Protein AF-A0A3D5U8P2-F1 (afdb_monomer)

Structure (mmCIF, N/CA/C/O backbone):
data_AF-A0A3D5U8P2-F1
#
_entry.id   AF-A0A3D5U8P2-F1
#
loop_
_atom_site.group_PDB
_atom_site.id
_atom_site.type_symbol
_atom_site.label_atom_id
_atom_site.label_alt_id
_atom_site.label_comp_id
_atom_site.label_asym_id
_atom_site.label_entity_id
_atom_site.label_seq_id
_atom_site.pdbx_PDB_ins_code
_atom_site.Cartn_x
_atom_site.Cartn_y
_atom_site.Cartn_z
_atom_site.occupancy
_atom_site.B_iso_or_equiv
_atom_site.auth_seq_id
_atom_site.auth_comp_id
_atom_site.auth_asym_id
_atom_site.auth_atom_id
_atom_site.pdbx_PDB_model_num
ATOM 1 N N . LEU A 1 1 ? 14.610 -3.689 -37.926 1.00 38.72 1 LEU A N 1
ATOM 2 C CA . LEU A 1 1 ? 13.328 -2.949 -37.962 1.00 38.72 1 LEU A CA 1
ATOM 3 C C . LEU A 1 1 ? 12.224 -3.838 -37.385 1.00 38.72 1 LEU A C 1
ATOM 5 O O . LEU A 1 1 ? 11.337 -4.257 -38.103 1.00 38.72 1 LEU A O 1
ATOM 9 N N . TYR A 1 2 ? 12.316 -4.173 -36.093 1.00 35.47 2 TYR A N 1
ATOM 10 C CA . TYR A 1 2 ? 11.269 -4.889 -35.345 1.00 35.47 2 TYR A CA 1
ATOM 11 C C . TYR A 1 2 ? 10.642 -3.870 -34.389 1.00 35.47 2 TYR A C 1
ATOM 13 O O . TYR A 1 2 ? 10.812 -3.906 -33.177 1.00 35.47 2 TYR A O 1
ATOM 21 N N . L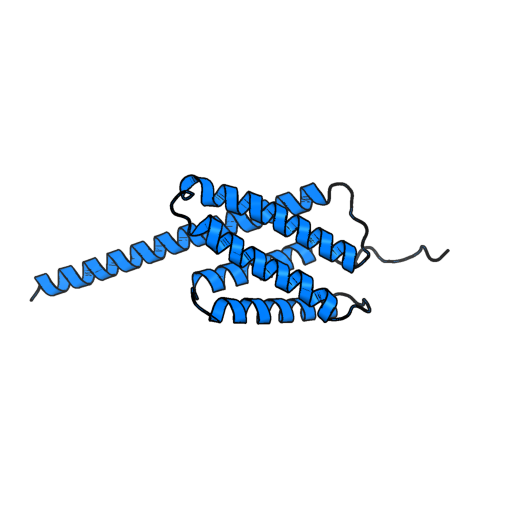YS A 1 3 ? 10.115 -2.808 -34.996 1.00 39.84 3 LYS A N 1
ATOM 22 C CA . 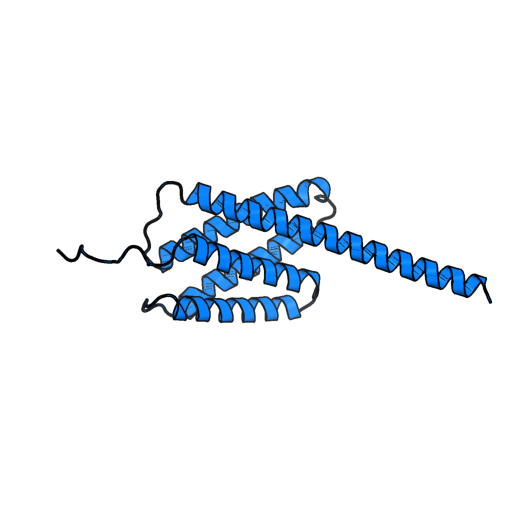LYS A 1 3 ? 9.616 -1.612 -34.322 1.00 39.84 3 LYS A CA 1
ATOM 23 C C . LYS A 1 3 ? 8.278 -1.270 -34.961 1.00 39.84 3 LYS A C 1
ATOM 25 O O . LYS A 1 3 ? 8.114 -0.209 -35.542 1.00 39.84 3 LYS A O 1
ATOM 30 N N . GLU A 1 4 ? 7.366 -2.232 -34.932 1.00 36.22 4 GLU A N 1
ATOM 31 C CA . GLU A 1 4 ? 5.998 -2.033 -35.382 1.00 36.22 4 GLU A CA 1
ATOM 32 C C . GLU A 1 4 ? 5.079 -2.971 -34.600 1.00 36.22 4 GLU A C 1
ATOM 34 O O . GLU A 1 4 ? 5.329 -4.170 -34.517 1.00 36.22 4 GLU A O 1
ATOM 39 N N . GLN A 1 5 ? 4.048 -2.373 -34.001 1.00 35.00 5 GLN A N 1
ATOM 40 C CA . GLN A 1 5 ? 2.893 -3.023 -33.380 1.00 35.00 5 GLN A CA 1
ATOM 41 C C . GLN A 1 5 ? 3.148 -3.880 -32.132 1.00 35.00 5 GLN A C 1
ATOM 43 O O . GLN A 1 5 ? 2.844 -5.066 -32.096 1.00 35.00 5 GLN A O 1
ATOM 48 N N . ILE A 1 6 ? 3.528 -3.227 -31.030 1.00 41.06 6 ILE A N 1
ATOM 49 C CA . ILE A 1 6 ? 2.797 -3.498 -29.784 1.00 41.06 6 ILE A CA 1
ATOM 50 C C . ILE A 1 6 ? 1.733 -2.410 -29.711 1.00 41.06 6 ILE A C 1
ATOM 52 O O . ILE A 1 6 ? 1.992 -1.253 -29.388 1.00 41.06 6 ILE A O 1
ATOM 56 N N . SER A 1 7 ? 0.564 -2.793 -30.197 1.00 36.03 7 SER A N 1
ATOM 57 C CA . SER A 1 7 ? -0.678 -2.046 -30.216 1.00 36.03 7 SER A CA 1
ATOM 58 C C . SER A 1 7 ? -0.960 -1.378 -28.869 1.00 36.03 7 SER A C 1
ATOM 60 O O . SER A 1 7 ? -0.716 -1.922 -27.794 1.00 36.03 7 SER A O 1
ATOM 62 N N . THR A 1 8 ? -1.550 -0.198 -28.971 1.00 39.22 8 THR A N 1
ATOM 63 C CA . THR A 1 8 ? -2.156 0.684 -27.965 1.00 39.22 8 THR A CA 1
ATOM 64 C C . THR A 1 8 ? -3.264 0.050 -27.093 1.00 39.22 8 THR A C 1
ATOM 66 O O . THR A 1 8 ? -4.199 0.733 -26.691 1.00 39.22 8 THR A O 1
ATOM 69 N N . GLU A 1 9 ? -3.162 -1.238 -26.760 1.00 40.22 9 GLU A N 1
ATOM 70 C CA . GLU A 1 9 ? -4.072 -1.991 -25.876 1.00 40.22 9 GLU A CA 1
ATOM 71 C C . GLU A 1 9 ? -3.338 -2.796 -24.782 1.00 40.22 9 GLU A C 1
ATOM 73 O O . GLU A 1 9 ? -3.968 -3.458 -23.959 1.00 40.22 9 GLU A O 1
ATOM 78 N N . GLY A 1 10 ? -2.005 -2.724 -24.719 1.00 40.22 10 GLY A N 1
ATOM 79 C CA . GLY A 1 10 ? -1.206 -3.444 -23.727 1.00 40.22 10 GLY A CA 1
ATOM 80 C C . G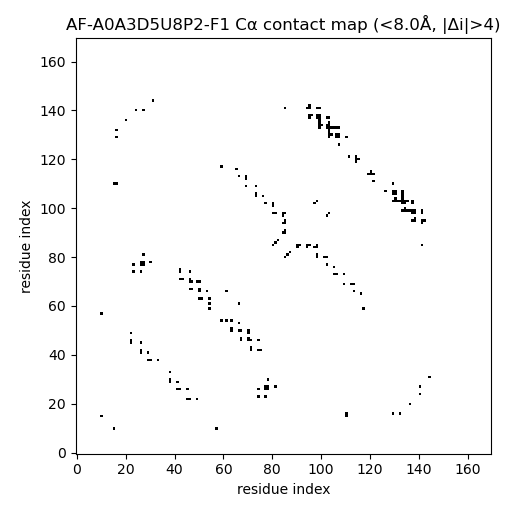LY A 1 10 ? -1.281 -2.808 -22.338 1.00 40.22 10 GLY A C 1
ATOM 81 O O . GLY A 1 10 ? -0.514 -1.904 -22.030 1.00 40.22 10 GLY A O 1
ATOM 82 N N . LEU A 1 11 ? -2.197 -3.301 -21.501 1.00 50.94 11 LEU A N 1
ATOM 83 C CA . LEU A 1 11 ? -2.210 -3.124 -20.044 1.00 50.94 11 LEU A CA 1
ATOM 84 C C . LEU A 1 11 ? -2.163 -1.651 -19.577 1.00 50.94 11 LEU A C 1
ATOM 86 O O . LEU A 1 11 ? -1.179 -1.167 -19.021 1.00 50.94 11 LEU A O 1
ATOM 90 N N . ASN A 1 12 ? -3.272 -0.930 -19.782 1.00 60.91 12 ASN A N 1
ATOM 91 C CA . ASN A 1 12 ? -3.432 0.444 -19.293 1.00 60.91 12 ASN A CA 1
ATOM 92 C C . ASN A 1 12 ? -3.096 0.510 -17.787 1.00 60.91 12 ASN A C 1
ATOM 94 O O . ASN A 1 12 ? -3.645 -0.271 -17.008 1.00 60.91 12 ASN A O 1
ATOM 98 N N . LEU A 1 13 ? -2.221 1.440 -17.386 1.00 58.62 13 LEU A N 1
ATOM 99 C CA . LEU A 1 13 ? -1.694 1.632 -16.020 1.00 58.62 13 LEU A CA 1
ATOM 100 C C . LEU A 1 13 ? -2.810 1.647 -14.957 1.00 58.62 13 LEU A C 1
ATOM 102 O O . LEU A 1 13 ? -2.631 1.193 -13.829 1.00 58.62 13 LEU A O 1
ATOM 106 N N . VAL A 1 14 ? -3.998 2.093 -15.368 1.00 58.19 14 VAL A N 1
ATOM 107 C CA . VAL A 1 14 ? -5.240 2.071 -14.594 1.00 58.19 14 VAL A CA 1
ATOM 108 C C . VAL A 1 14 ? -5.686 0.655 -14.218 1.00 58.19 14 VAL A C 1
ATOM 110 O O . VAL A 1 14 ? -6.055 0.451 -13.072 1.00 58.19 14 VAL A O 1
ATOM 113 N N . HIS A 1 15 ? -5.633 -0.341 -15.106 1.00 65.38 15 HIS A N 1
ATOM 114 C CA . HIS A 1 15 ? -6.053 -1.714 -14.784 1.00 65.38 15 HIS A CA 1
ATOM 115 C C . HIS A 1 15 ? -5.151 -2.346 -13.724 1.00 65.38 15 HIS A C 1
ATOM 117 O O . HIS A 1 15 ? -5.649 -2.951 -12.778 1.00 65.38 15 HIS A O 1
ATOM 123 N N . ILE A 1 16 ? -3.835 -2.147 -13.836 1.00 64.31 16 ILE A N 1
ATOM 124 C CA . ILE A 1 16 ? -2.858 -2.643 -12.858 1.00 64.31 16 ILE A CA 1
ATOM 125 C C . ILE A 1 16 ? -3.056 -1.929 -11.522 1.00 64.31 16 ILE A C 1
ATOM 127 O O . ILE A 1 16 ? -3.085 -2.572 -10.476 1.00 64.31 16 ILE A O 1
ATOM 131 N N . ALA A 1 17 ? -3.245 -0.607 -11.555 1.00 62.12 17 ALA A N 1
ATOM 132 C CA . ALA A 1 17 ? -3.492 0.190 -10.361 1.00 62.12 17 ALA A CA 1
ATOM 133 C C . ALA A 1 17 ? -4.818 -0.181 -9.682 1.00 62.12 17 ALA A C 1
ATOM 135 O O . ALA A 1 17 ? -4.850 -0.325 -8.465 1.00 62.12 17 ALA A O 1
ATOM 136 N N . VAL A 1 18 ? -5.895 -0.391 -10.444 1.00 65.88 18 VAL A N 1
ATOM 137 C CA . VAL A 1 18 ? -7.213 -0.813 -9.941 1.00 65.88 18 VAL A CA 1
ATOM 138 C C . VAL A 1 18 ? -7.136 -2.204 -9.342 1.00 65.88 18 VAL A C 1
ATOM 140 O O . VAL A 1 18 ? -7.668 -2.443 -8.261 1.00 65.88 18 VAL A O 1
ATOM 143 N N . ALA A 1 19 ? -6.452 -3.122 -10.009 1.00 67.06 19 ALA A N 1
ATOM 144 C CA . ALA A 1 19 ? -6.295 -4.461 -9.497 1.00 67.06 19 ALA A CA 1
ATOM 145 C C . ALA A 1 19 ? -5.439 -4.417 -8.202 1.00 67.06 19 ALA A C 1
ATOM 147 O O . ALA A 1 19 ? -5.808 -5.023 -7.197 1.00 67.06 19 ALA A O 1
ATOM 148 N N . ALA A 1 20 ? -4.340 -3.652 -8.170 1.00 62.31 20 ALA A N 1
ATOM 149 C CA . ALA A 1 20 ? -3.523 -3.469 -6.968 1.00 62.31 20 ALA A CA 1
ATOM 150 C C . ALA A 1 20 ? -4.313 -2.803 -5.826 1.00 62.31 20 ALA A C 1
ATOM 152 O O . ALA A 1 20 ? -4.163 -3.173 -4.662 1.00 62.31 20 ALA A O 1
ATOM 153 N N . ALA A 1 21 ? -5.202 -1.863 -6.160 1.00 62.75 21 ALA A N 1
ATOM 154 C CA . ALA A 1 21 ? -6.131 -1.237 -5.228 1.00 62.75 21 ALA A CA 1
ATOM 155 C C . ALA A 1 21 ? -7.141 -2.242 -4.666 1.00 62.75 21 ALA A C 1
ATOM 157 O O . ALA A 1 21 ? -7.412 -2.217 -3.469 1.00 62.75 21 ALA A O 1
ATOM 158 N N . LEU A 1 22 ? -7.667 -3.141 -5.503 1.00 68.81 22 LEU A N 1
ATOM 159 C CA . LEU A 1 22 ? -8.550 -4.235 -5.096 1.00 68.81 22 LEU A CA 1
ATOM 160 C C . LEU A 1 22 ? -7.832 -5.197 -4.152 1.00 68.81 22 LEU A C 1
ATOM 162 O O . LEU A 1 22 ? -8.370 -5.524 -3.097 1.00 68.81 22 LEU A O 1
ATOM 166 N N . LEU A 1 23 ? -6.604 -5.599 -4.487 1.00 69.19 23 LEU A N 1
ATOM 167 C CA . LEU A 1 23 ? -5.781 -6.448 -3.629 1.00 69.19 23 LEU A CA 1
ATOM 168 C C . LEU A 1 23 ? -5.552 -5.780 -2.270 1.00 69.19 23 LEU A C 1
ATOM 170 O O . LEU A 1 23 ? -5.809 -6.382 -1.231 1.00 69.19 23 LEU A O 1
ATOM 174 N N . ASN A 1 24 ? -5.147 -4.511 -2.277 1.00 64.56 24 ASN A N 1
ATOM 175 C CA . ASN A 1 24 ? -4.931 -3.739 -1.060 1.00 64.56 24 ASN A CA 1
ATOM 176 C C . ASN A 1 24 ? -6.221 -3.558 -0.239 1.00 64.56 24 ASN A C 1
ATOM 178 O O . ASN A 1 24 ? -6.211 -3.738 0.974 1.00 64.56 24 ASN A O 1
ATOM 182 N N . GLY A 1 25 ? -7.345 -3.254 -0.890 1.00 60.66 25 GLY A N 1
ATOM 183 C CA . GLY A 1 25 ? -8.640 -3.073 -0.237 1.00 60.66 25 GLY A CA 1
ATOM 184 C C . GLY A 1 25 ? -9.149 -4.356 0.416 1.00 60.66 25 GLY A C 1
ATOM 185 O O . GLY A 1 25 ? -9.608 -4.331 1.556 1.00 60.66 25 GLY A O 1
ATOM 186 N N . VAL A 1 26 ? -9.005 -5.496 -0.263 1.00 68.75 26 VAL A N 1
ATOM 187 C CA . VAL A 1 26 ? -9.369 -6.805 0.291 1.00 68.75 26 VAL A CA 1
ATOM 188 C C . VAL A 1 26 ? -8.431 -7.189 1.439 1.00 68.75 26 VAL A C 1
ATOM 190 O O . VAL A 1 26 ? -8.913 -7.629 2.479 1.00 68.75 26 VAL A O 1
ATOM 193 N N . ILE A 1 27 ? -7.118 -6.955 1.320 1.00 67.06 27 ILE A N 1
ATOM 194 C CA . ILE A 1 27 ? -6.165 -7.170 2.425 1.00 67.06 27 ILE A CA 1
ATOM 195 C C . ILE A 1 27 ? -6.527 -6.306 3.637 1.00 67.06 27 ILE A C 1
ATOM 197 O O . ILE A 1 27 ? -6.551 -6.817 4.756 1.00 67.06 27 ILE A O 1
ATOM 201 N N . ALA A 1 28 ? -6.852 -5.029 3.430 1.00 60.53 28 ALA A N 1
ATOM 202 C CA . ALA A 1 28 ? -7.265 -4.127 4.501 1.00 60.53 28 ALA A CA 1
ATOM 203 C C . ALA A 1 28 ? -8.552 -4.616 5.191 1.00 60.53 28 ALA A C 1
ATOM 205 O O . ALA A 1 28 ? -8.644 -4.598 6.418 1.00 60.53 28 ALA A O 1
ATOM 206 N N . LEU A 1 29 ? -9.518 -5.121 4.419 1.00 63.19 29 LEU A N 1
ATOM 207 C CA . LEU A 1 29 ? -10.776 -5.660 4.939 1.00 63.19 29 LEU A CA 1
ATOM 208 C C . LEU A 1 29 ? -10.558 -6.952 5.745 1.00 63.19 29 LEU A C 1
ATOM 210 O O . LEU A 1 29 ? -11.102 -7.099 6.840 1.00 63.19 29 LEU A O 1
ATOM 214 N N . PHE A 1 30 ? -9.705 -7.857 5.258 1.00 64.38 30 PHE A N 1
ATOM 215 C CA . PHE A 1 30 ? -9.320 -9.060 5.999 1.00 64.38 30 PHE A CA 1
ATOM 216 C C . PHE A 1 30 ? -8.517 -8.737 7.258 1.00 64.38 30 PHE A C 1
ATOM 218 O O . PHE A 1 30 ? -8.719 -9.384 8.282 1.00 64.38 30 PHE A O 1
ATOM 225 N N . GLN A 1 31 ? -7.641 -7.732 7.226 1.00 61.78 31 GLN A N 1
ATOM 226 C CA . GLN A 1 31 ? -6.921 -7.310 8.424 1.00 61.78 31 GLN A CA 1
ATOM 227 C C . GLN A 1 31 ? -7.837 -6.730 9.492 1.00 61.78 31 GLN A C 1
ATOM 229 O O . GLN A 1 31 ? -7.619 -6.976 10.678 1.00 61.78 31 GLN A O 1
ATOM 234 N N . TYR A 1 32 ? -8.847 -5.977 9.067 1.00 61.09 32 TYR A N 1
ATOM 235 C CA . TYR A 1 32 ? -9.843 -5.422 9.962 1.00 61.09 32 TYR A CA 1
ATOM 236 C C . TYR A 1 32 ? -10.661 -6.521 10.651 1.00 61.09 32 TYR A C 1
ATOM 238 O O . TYR A 1 32 ? -10.831 -6.503 11.867 1.00 61.09 32 TYR A O 1
ATOM 246 N N . TYR A 1 33 ? -11.139 -7.501 9.877 1.00 57.50 33 TYR A N 1
ATOM 247 C CA . TYR A 1 33 ? -12.064 -8.519 10.381 1.00 57.50 33 TYR A CA 1
ATOM 248 C C . TYR A 1 33 ? -11.369 -9.677 11.114 1.00 57.50 33 TYR A C 1
ATOM 250 O O . TYR A 1 33 ? -11.888 -10.212 12.089 1.00 57.50 33 TYR A O 1
ATOM 258 N N . LEU A 1 34 ? -10.175 -10.069 10.669 1.00 55.53 34 LEU A N 1
ATOM 259 C CA . LEU A 1 34 ? -9.403 -11.168 11.240 1.00 55.53 34 LEU A CA 1
ATOM 260 C C . LEU A 1 34 ? -8.123 -10.586 11.828 1.00 55.53 34 LEU A C 1
ATOM 262 O O . LEU A 1 34 ? -7.127 -10.568 11.138 1.00 55.53 34 LEU A O 1
ATOM 266 N N . GLN A 1 35 ? -8.058 -10.157 13.089 1.00 57.16 35 GLN A N 1
ATOM 267 C CA . GLN A 1 35 ? -6.786 -9.746 13.734 1.00 57.16 35 GLN A CA 1
ATOM 268 C C . GLN A 1 35 ? -5.808 -10.913 14.047 1.00 57.16 35 GLN A C 1
ATOM 270 O O . GLN A 1 35 ? -4.890 -10.775 14.854 1.00 57.16 35 GLN A O 1
ATOM 275 N N . SER A 1 36 ? -6.002 -12.087 13.436 1.00 58.50 36 SER A N 1
ATOM 276 C CA . SER A 1 36 ? -5.405 -13.369 13.845 1.00 58.50 36 SER A CA 1
ATOM 277 C C . SER A 1 36 ? -4.412 -13.940 12.814 1.00 58.50 36 SER A C 1
ATOM 279 O O . SER A 1 36 ? -4.180 -13.358 11.758 1.00 58.50 36 SER A O 1
ATOM 281 N N . ILE A 1 37 ? -3.844 -15.122 13.092 1.00 61.69 37 ILE A N 1
ATOM 282 C CA . ILE A 1 37 ? -2.921 -15.889 12.225 1.00 61.69 37 ILE A CA 1
ATOM 283 C C . ILE A 1 37 ? -3.444 -16.055 10.780 1.00 61.69 37 ILE A C 1
ATOM 285 O O . ILE A 1 37 ? -2.668 -16.161 9.833 1.00 61.69 37 ILE A O 1
ATOM 289 N N . TRP A 1 38 ? -4.764 -15.990 10.598 1.00 63.00 38 TRP A N 1
ATOM 290 C CA . TRP A 1 38 ? -5.446 -16.068 9.308 1.00 63.00 38 TRP A CA 1
ATOM 291 C C . TRP A 1 38 ? -5.171 -14.878 8.368 1.00 63.00 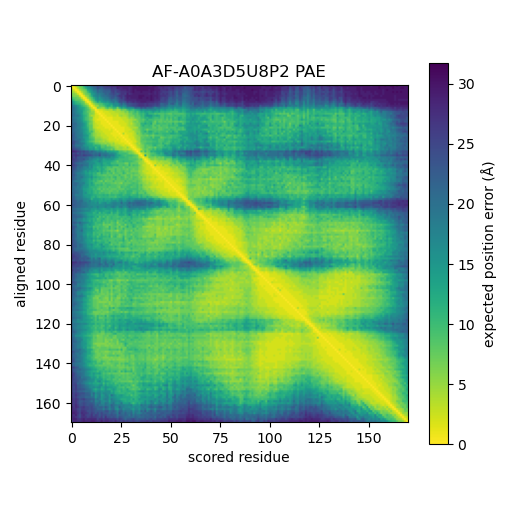38 TRP A C 1
ATOM 293 O O . TRP A 1 38 ? -5.335 -15.036 7.160 1.00 63.00 38 TRP A O 1
ATOM 303 N N . GLN A 1 39 ? -4.685 -13.728 8.866 1.00 65.62 39 GLN A N 1
ATOM 304 C CA . GLN A 1 39 ? -4.239 -12.606 8.014 1.00 65.62 39 GLN A CA 1
ATOM 305 C C . GLN A 1 39 ? -3.119 -13.020 7.060 1.00 65.62 39 GLN A C 1
ATOM 307 O O . GLN A 1 39 ? -3.097 -12.616 5.899 1.00 65.62 39 GLN A O 1
ATOM 312 N N . TRP A 1 40 ? -2.198 -13.851 7.549 1.00 65.12 40 TRP A N 1
ATOM 313 C CA . TRP A 1 40 ? -1.052 -14.323 6.778 1.00 65.12 40 TRP A CA 1
ATOM 314 C C . TRP A 1 40 ? -1.490 -15.295 5.681 1.00 65.12 40 TRP A C 1
ATOM 316 O O . TRP A 1 40 ? -1.012 -15.207 4.552 1.00 65.12 40 TRP A O 1
ATOM 326 N N . GLY A 1 41 ? -2.458 -16.165 5.990 1.00 65.88 41 GLY A N 1
ATOM 327 C CA . GLY A 1 41 ? -3.083 -17.053 5.009 1.00 65.88 41 GLY A CA 1
ATOM 328 C C . GLY A 1 41 ? -3.831 -16.278 3.923 1.00 65.88 41 GLY A C 1
ATOM 329 O O . GLY A 1 41 ? -3.643 -16.552 2.741 1.00 65.88 41 GLY A O 1
ATOM 330 N N . ALA A 1 42 ? -4.610 -15.260 4.306 1.00 67.75 42 ALA A N 1
ATOM 331 C CA . ALA A 1 42 ? -5.324 -14.403 3.360 1.00 67.75 42 ALA A CA 1
ATOM 332 C C . ALA A 1 42 ? -4.361 -13.648 2.431 1.00 67.75 42 ALA A C 1
ATOM 334 O O . ALA A 1 42 ? -4.578 -13.633 1.223 1.00 67.75 42 ALA A O 1
ATOM 335 N N . ALA A 1 43 ? -3.266 -13.093 2.962 1.0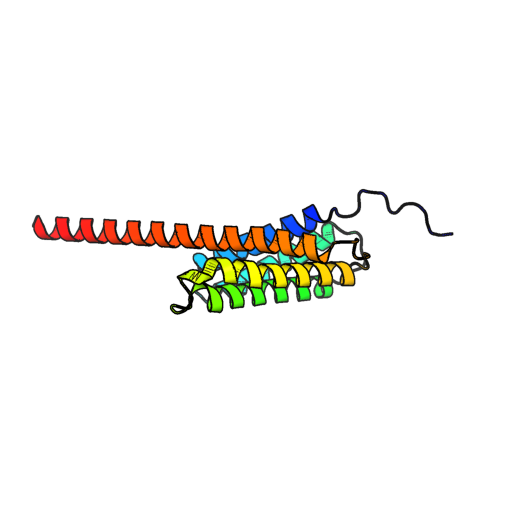0 69.00 43 ALA A N 1
ATOM 336 C CA . ALA A 1 43 ? -2.240 -12.424 2.162 1.00 69.00 43 ALA A CA 1
ATOM 337 C C . ALA A 1 43 ? -1.585 -13.362 1.139 1.00 69.00 43 ALA A C 1
ATOM 339 O O . ALA A 1 43 ? -1.376 -12.969 -0.009 1.00 69.00 43 ALA A O 1
ATOM 340 N N . LEU A 1 44 ? -1.296 -14.606 1.532 1.00 70.94 44 LEU A N 1
ATOM 341 C CA . LEU A 1 44 ? -0.685 -15.604 0.655 1.00 70.94 44 LEU A CA 1
ATOM 342 C C . LEU A 1 44 ? -1.661 -16.036 -0.449 1.00 70.94 44 LEU A C 1
ATOM 344 O O . LEU A 1 44 ? -1.302 -16.008 -1.625 1.00 70.94 44 LEU A O 1
ATOM 348 N N . VAL A 1 45 ? -2.915 -16.337 -0.096 1.00 74.81 45 VAL A N 1
ATOM 349 C CA . VAL A 1 45 ? -3.965 -16.702 -1.062 1.00 74.81 45 VAL A CA 1
ATOM 350 C C . VAL A 1 45 ? -4.251 -15.557 -2.034 1.00 74.81 45 VAL A C 1
ATOM 352 O O . VAL A 1 45 ? -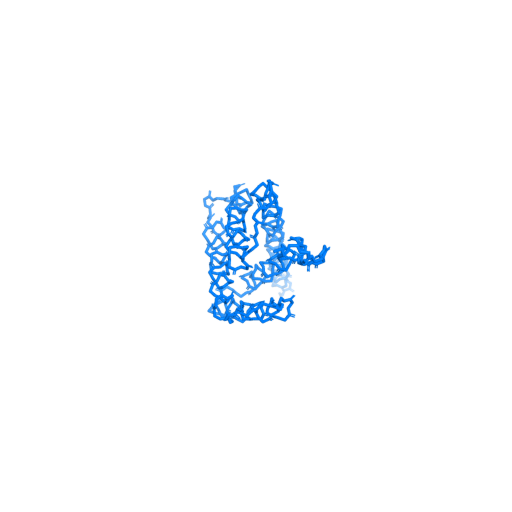4.312 -15.798 -3.239 1.00 74.81 45 VAL A O 1
ATOM 355 N N . LEU A 1 46 ? -4.366 -14.313 -1.551 1.00 71.94 46 LEU A N 1
ATOM 356 C CA . LEU A 1 46 ? -4.588 -13.163 -2.429 1.00 71.94 46 LEU A CA 1
ATOM 357 C C . LEU A 1 46 ? -3.404 -12.922 -3.360 1.00 71.94 46 LEU A C 1
ATOM 359 O O . LEU A 1 46 ? -3.609 -12.693 -4.546 1.00 71.94 46 LEU A O 1
ATOM 363 N N . SER A 1 47 ? -2.175 -13.007 -2.847 1.00 70.44 47 SER A N 1
ATOM 364 C CA . SER A 1 47 ? -0.969 -12.803 -3.659 1.00 70.44 47 SER A CA 1
ATOM 365 C C . SER A 1 47 ? -0.865 -13.836 -4.781 1.00 70.44 47 SER A C 1
ATOM 367 O O . SER A 1 47 ? -0.512 -13.480 -5.905 1.00 70.44 47 SER A O 1
ATOM 369 N N . VAL A 1 48 ? -1.219 -15.097 -4.499 1.00 72.19 48 VAL A N 1
ATOM 370 C CA . VAL A 1 48 ? -1.276 -16.173 -5.500 1.00 72.19 48 VAL A CA 1
ATOM 371 C C . VAL A 1 48 ? -2.395 -15.927 -6.508 1.00 72.19 48 VAL A C 1
ATOM 373 O O . VAL A 1 48 ? -2.135 -15.966 -7.707 1.00 72.19 48 VAL A O 1
ATOM 376 N N . PHE A 1 49 ? -3.616 -15.630 -6.049 1.00 74.94 49 PHE A N 1
ATOM 377 C CA . PHE A 1 49 ? -4.753 -15.341 -6.931 1.00 74.94 49 PHE A CA 1
ATOM 378 C C . PHE A 1 49 ? -4.421 -14.220 -7.917 1.00 74.94 49 PHE A C 1
ATOM 380 O O . PHE A 1 49 ? -4.695 -14.308 -9.111 1.00 74.94 49 PHE A O 1
ATOM 387 N N . PHE A 1 50 ? -3.760 -13.186 -7.415 1.00 69.56 50 PHE A N 1
ATOM 388 C CA . PHE A 1 50 ? -3.395 -12.024 -8.192 1.00 69.56 50 PHE A CA 1
ATOM 389 C C . PHE A 1 50 ? -2.225 -12.282 -9.144 1.00 69.56 50 PHE A C 1
ATOM 391 O O . PHE A 1 50 ? -2.254 -11.827 -10.281 1.00 69.56 50 PHE A O 1
ATOM 398 N N . ALA A 1 51 ? -1.227 -13.069 -8.729 1.00 68.88 51 ALA A N 1
ATOM 399 C CA . ALA A 1 51 ? -0.161 -13.517 -9.623 1.00 68.88 51 ALA A CA 1
ATOM 400 C C . ALA A 1 51 ? -0.719 -14.345 -10.794 1.00 68.88 51 ALA A C 1
ATOM 402 O O . ALA A 1 51 ? -0.294 -14.155 -11.931 1.00 68.88 51 ALA A O 1
ATOM 403 N N . VAL A 1 52 ? -1.708 -15.208 -10.531 1.00 71.06 52 VAL A N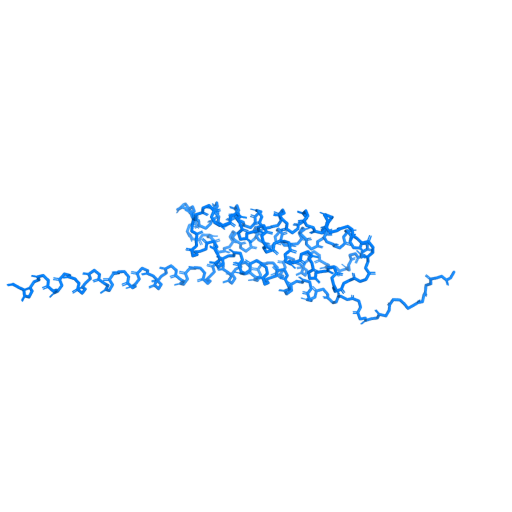 1
ATOM 404 C CA . VAL A 1 52 ? -2.416 -15.975 -11.568 1.00 71.06 52 VAL A CA 1
ATOM 405 C C . VAL A 1 52 ? -3.231 -15.050 -12.474 1.00 71.06 52 VAL A C 1
ATOM 407 O O . VAL A 1 52 ? -3.152 -15.182 -13.690 1.00 71.06 52 VAL A O 1
ATOM 410 N N . ALA A 1 53 ? -3.966 -14.084 -11.917 1.00 69.62 53 ALA A N 1
ATOM 411 C CA . ALA A 1 53 ? -4.743 -13.125 -12.704 1.00 69.62 53 ALA A CA 1
ATOM 412 C C . ALA A 1 53 ? -3.858 -12.287 -13.645 1.00 69.62 53 ALA A C 1
ATOM 414 O O . ALA A 1 53 ? -4.204 -12.114 -14.811 1.00 69.62 53 ALA A O 1
ATOM 415 N N . THR A 1 54 ? -2.697 -11.820 -13.176 1.00 66.44 54 THR A N 1
ATOM 416 C CA . THR A 1 54 ? -1.743 -11.074 -14.011 1.00 66.44 54 THR A CA 1
ATOM 417 C C . THR A 1 54 ? -1.121 -11.956 -15.092 1.00 66.44 54 THR A C 1
ATOM 419 O O . THR A 1 54 ? -0.948 -11.495 -16.214 1.00 66.44 54 THR A O 1
ATOM 422 N N . LEU A 1 55 ? -0.829 -13.225 -14.791 1.00 67.62 55 LEU A N 1
ATOM 423 C CA . LEU A 1 55 ? -0.307 -14.181 -15.773 1.00 67.62 55 LEU A CA 1
ATOM 424 C C . LEU A 1 55 ? -1.334 -14.522 -16.865 1.00 67.62 55 LEU A C 1
ATOM 426 O O . LEU A 1 55 ? -0.958 -14.735 -18.008 1.00 67.62 55 LEU A O 1
ATOM 430 N N . LEU A 1 56 ? -2.627 -14.548 -16.531 1.00 66.50 56 LEU A N 1
ATOM 431 C CA . LEU A 1 56 ? -3.702 -14.719 -17.515 1.00 66.50 56 LEU A CA 1
ATOM 432 C C . LEU A 1 56 ? -3.954 -13.455 -18.349 1.00 66.50 56 LEU A C 1
ATOM 434 O O . LEU A 1 56 ? -4.460 -13.552 -19.461 1.00 66.50 56 LEU A O 1
ATOM 438 N N . ALA A 1 57 ? -3.647 -12.275 -17.806 1.00 64.75 57 ALA A N 1
ATOM 439 C CA . ALA A 1 57 ? -3.859 -10.993 -18.476 1.00 64.75 57 ALA A CA 1
ATOM 440 C C . ALA A 1 57 ? -2.673 -10.549 -19.348 1.00 64.75 57 ALA A C 1
ATOM 442 O O . ALA A 1 57 ? -2.829 -9.651 -20.173 1.00 64.75 57 ALA A O 1
ATOM 443 N N . VAL A 1 58 ? -1.488 -11.131 -19.147 1.00 63.03 58 VAL A N 1
ATOM 444 C CA . VAL A 1 58 ? -0.259 -10.760 -19.851 1.00 63.03 58 VAL A CA 1
ATOM 445 C C . VAL A 1 58 ? 0.344 -12.006 -20.495 1.00 63.03 58 VAL A C 1
ATOM 447 O O . VAL A 1 58 ? 0.865 -12.868 -19.792 1.00 63.03 58 VAL A O 1
ATOM 450 N N . ASP A 1 59 ? 0.357 -12.057 -21.831 1.00 54.50 59 ASP A N 1
ATOM 451 C CA . ASP A 1 59 ? 1.071 -13.068 -22.631 1.00 54.50 59 ASP A CA 1
ATOM 452 C C . ASP A 1 59 ? 2.598 -12.842 -22.581 1.00 54.50 59 ASP A C 1
ATOM 454 O O . ASP A 1 59 ? 3.269 -12.638 -23.593 1.00 54.50 59 ASP A O 1
ATOM 458 N N . ALA A 1 60 ? 3.172 -12.823 -21.379 1.00 57.06 60 ALA A N 1
ATOM 459 C CA . ALA A 1 60 ? 4.611 -12.748 -21.163 1.00 57.06 60 ALA A CA 1
ATOM 460 C C . ALA A 1 60 ? 5.119 -14.088 -20.610 1.00 57.06 60 ALA A C 1
ATOM 462 O O . ALA A 1 60 ? 4.472 -14.673 -19.738 1.00 57.06 60 ALA A O 1
ATOM 463 N N . PRO A 1 61 ? 6.300 -14.574 -21.043 1.00 55.59 61 PRO A N 1
ATOM 464 C CA . PRO A 1 61 ? 6.919 -15.792 -20.521 1.00 55.59 61 PRO A CA 1
ATOM 465 C C . PRO A 1 61 ? 7.529 -15.541 -19.130 1.00 55.59 61 PRO A C 1
ATOM 467 O O . PRO A 1 61 ? 8.728 -15.706 -18.910 1.00 55.59 61 PRO A O 1
ATOM 470 N N . LEU A 1 62 ? 6.711 -15.086 -18.182 1.00 61.84 62 LEU A N 1
ATOM 471 C CA . LEU A 1 62 ? 7.113 -14.796 -16.814 1.00 61.84 62 LEU A CA 1
ATOM 472 C C . LEU A 1 62 ? 6.812 -15.989 -15.911 1.00 61.84 62 LEU A C 1
ATOM 474 O O . LEU A 1 62 ? 5.740 -16.587 -15.949 1.00 61.84 62 LEU A O 1
ATOM 478 N N . SER A 1 63 ? 7.776 -16.324 -15.054 1.00 67.62 63 SER A N 1
ATOM 479 C CA . SER A 1 63 ? 7.572 -17.332 -14.017 1.00 67.62 63 SER A CA 1
ATOM 480 C C . SER A 1 63 ? 6.560 -16.820 -12.990 1.00 67.62 63 SER A C 1
ATOM 482 O O . SER A 1 63 ? 6.702 -15.705 -12.484 1.00 67.62 63 SER A O 1
ATOM 484 N N . ILE A 1 64 ? 5.584 -17.655 -12.615 1.00 66.75 64 ILE A N 1
ATOM 485 C CA . ILE A 1 64 ? 4.589 -17.361 -11.562 1.00 66.75 64 ILE A CA 1
ATOM 486 C C . ILE A 1 64 ? 5.280 -16.872 -10.281 1.00 66.75 64 ILE A C 1
ATOM 488 O O . ILE A 1 64 ? 4.784 -15.982 -9.598 1.00 66.75 64 ILE A O 1
ATOM 492 N N . LEU A 1 65 ? 6.464 -17.409 -9.980 1.00 68.94 65 LEU A N 1
ATOM 493 C CA . LEU A 1 65 ? 7.246 -17.068 -8.794 1.00 68.94 65 LEU A CA 1
ATOM 494 C C . LEU A 1 65 ? 7.807 -15.632 -8.846 1.00 68.94 65 LEU A C 1
ATOM 496 O O . LEU A 1 65 ? 7.879 -14.963 -7.816 1.00 68.94 65 LEU A O 1
ATOM 500 N N . ALA A 1 66 ? 8.136 -15.135 -10.043 1.00 67.88 66 ALA A N 1
ATOM 501 C CA . ALA A 1 66 ? 8.609 -13.766 -10.260 1.00 67.88 66 ALA A CA 1
ATOM 502 C C . ALA A 1 66 ? 7.491 -12.723 -10.086 1.00 67.88 66 ALA A C 1
ATOM 504 O O . ALA A 1 66 ? 7.767 -11.606 -9.665 1.00 67.88 66 ALA A O 1
ATOM 505 N N . LEU A 1 67 ? 6.235 -13.100 -10.351 1.00 69.44 67 LEU A N 1
ATOM 506 C CA . LEU A 1 67 ? 5.042 -12.283 -10.085 1.00 69.44 67 LEU A CA 1
ATOM 507 C C . LEU A 1 67 ? 4.541 -12.432 -8.641 1.00 69.44 67 LEU A C 1
ATOM 509 O O . LEU A 1 67 ? 4.017 -11.488 -8.055 1.00 69.44 67 LEU A O 1
ATOM 513 N N . LEU A 1 68 ? 4.735 -13.607 -8.041 1.00 71.31 68 LEU A N 1
ATOM 514 C CA . LEU A 1 68 ? 4.329 -13.886 -6.668 1.00 71.31 68 LEU A CA 1
ATOM 515 C C . LEU A 1 68 ? 5.142 -13.076 -5.654 1.00 71.31 68 LEU A C 1
ATOM 517 O O . LEU A 1 68 ? 4.565 -12.526 -4.723 1.00 71.31 68 LEU A O 1
ATOM 521 N N . MET A 1 69 ? 6.465 -12.999 -5.825 1.00 74.31 69 MET A N 1
ATOM 522 C CA . MET A 1 69 ? 7.371 -12.320 -4.888 1.00 74.31 69 MET A CA 1
ATOM 523 C C . MET A 1 69 ? 7.006 -10.837 -4.650 1.00 74.31 69 MET A C 1
ATOM 525 O O . MET A 1 69 ? 6.847 -10.461 -3.487 1.00 74.31 69 MET A O 1
ATOM 529 N N . PRO A 1 70 ? 6.809 -9.993 -5.686 1.00 73.56 70 PRO A N 1
ATOM 530 C CA . PRO A 1 70 ? 6.384 -8.602 -5.513 1.00 73.56 70 PRO A CA 1
ATOM 531 C C . PRO A 1 70 ? 5.009 -8.474 -4.859 1.00 73.56 70 PRO A C 1
ATOM 533 O O . PRO A 1 70 ? 4.838 -7.644 -3.969 1.00 73.56 70 PRO A O 1
ATOM 536 N N . ASN A 1 71 ? 4.043 -9.307 -5.264 1.00 74.38 71 ASN A N 1
ATOM 537 C CA . ASN A 1 71 ? 2.683 -9.280 -4.718 1.00 74.38 71 ASN A CA 1
ATOM 538 C C . ASN A 1 71 ? 2.681 -9.654 -3.233 1.00 74.38 71 ASN A C 1
ATOM 540 O O . ASN A 1 71 ? 2.047 -8.983 -2.419 1.00 74.38 71 ASN A O 1
ATOM 544 N N . LEU A 1 72 ? 3.448 -10.686 -2.872 1.00 73.56 72 LEU A N 1
ATOM 545 C CA . LEU A 1 72 ? 3.611 -11.131 -1.496 1.00 73.56 72 LEU A CA 1
ATOM 546 C C . LEU A 1 72 ? 4.312 -10.062 -0.655 1.00 73.56 72 LEU A C 1
ATOM 548 O O . LEU A 1 72 ? 3.850 -9.741 0.436 1.00 73.56 72 LEU A O 1
ATOM 552 N N . LEU A 1 73 ? 5.395 -9.470 -1.168 1.00 77.88 73 LEU A N 1
ATOM 553 C CA . LEU A 1 73 ? 6.105 -8.387 -0.490 1.00 77.88 73 LEU A CA 1
ATOM 554 C C . LEU A 1 73 ? 5.186 -7.181 -0.258 1.00 77.88 73 LEU A C 1
ATOM 556 O O . LEU A 1 73 ? 5.168 -6.625 0.838 1.00 77.88 73 LEU A O 1
ATOM 560 N N . PHE A 1 74 ? 4.384 -6.810 -1.254 1.00 77.50 74 PHE A N 1
ATOM 561 C CA . PHE A 1 74 ? 3.411 -5.729 -1.145 1.00 77.50 74 PHE A CA 1
ATOM 562 C C . PHE A 1 74 ? 2.315 -6.030 -0.115 1.00 77.50 74 PHE A C 1
ATOM 564 O O . PHE A 1 74 ? 1.982 -5.170 0.705 1.00 77.50 74 PHE A O 1
ATOM 571 N N . ALA A 1 75 ? 1.794 -7.259 -0.097 1.00 74.12 75 ALA A N 1
ATOM 572 C CA . ALA A 1 75 ? 0.816 -7.693 0.895 1.00 74.12 75 ALA A CA 1
ATOM 573 C C . ALA A 1 75 ? 1.393 -7.654 2.321 1.00 74.12 75 ALA A C 1
ATOM 575 O O . ALA A 1 75 ? 0.755 -7.143 3.243 1.00 74.12 75 ALA A O 1
ATOM 576 N N . LEU A 1 76 ? 2.630 -8.124 2.498 1.00 76.88 76 LEU A N 1
ATOM 577 C CA . LEU A 1 76 ? 3.340 -8.088 3.777 1.00 76.88 76 LEU A CA 1
ATOM 578 C C . LEU A 1 76 ? 3.603 -6.657 4.254 1.00 76.88 76 LEU A C 1
ATOM 580 O O . LEU A 1 76 ? 3.342 -6.334 5.412 1.00 76.88 76 LEU A O 1
ATOM 584 N N . LEU A 1 77 ? 4.083 -5.781 3.372 1.00 78.56 77 LEU A N 1
ATOM 585 C CA . LEU A 1 77 ? 4.329 -4.382 3.715 1.00 78.56 77 LEU A CA 1
ATOM 586 C C . LEU A 1 77 ? 3.026 -3.638 4.042 1.00 78.56 77 LEU A C 1
ATOM 588 O O . LEU A 1 77 ? 3.000 -2.856 4.992 1.00 78.56 77 LEU A O 1
ATOM 592 N N . SER A 1 78 ? 1.931 -3.939 3.335 1.00 72.12 78 SER A N 1
ATOM 593 C CA . SER A 1 78 ? 0.596 -3.412 3.654 1.00 72.12 78 SER A CA 1
ATOM 594 C C . SER A 1 78 ? 0.174 -3.800 5.072 1.00 72.12 78 SER A C 1
ATOM 596 O O . SER A 1 78 ? -0.254 -2.944 5.846 1.00 72.12 78 SER A O 1
ATOM 598 N N . ILE A 1 79 ? 0.378 -5.070 5.444 1.00 72.25 79 ILE A N 1
ATOM 599 C CA . ILE A 1 79 ? 0.086 -5.584 6.788 1.00 72.25 79 ILE A CA 1
ATOM 600 C C . ILE A 1 79 ? 0.887 -4.835 7.854 1.00 72.25 79 ILE A C 1
ATOM 602 O O . ILE A 1 79 ? 0.337 -4.448 8.890 1.00 72.25 79 ILE A O 1
ATOM 606 N N . VAL A 1 80 ? 2.182 -4.628 7.603 1.00 76.25 80 VAL A N 1
ATOM 607 C CA . VAL A 1 80 ? 3.085 -3.917 8.514 1.00 76.25 80 VAL A CA 1
ATOM 608 C C . VAL A 1 80 ? 2.654 -2.461 8.668 1.00 76.25 80 VAL A C 1
ATOM 610 O O . VAL A 1 80 ? 2.531 -1.993 9.798 1.00 76.25 80 VAL A O 1
ATOM 613 N N . ILE A 1 81 ? 2.362 -1.755 7.571 1.00 75.31 81 ILE A N 1
ATOM 614 C CA . ILE A 1 81 ? 1.910 -0.359 7.616 1.00 75.31 81 ILE A CA 1
ATOM 615 C C . ILE A 1 81 ? 0.611 -0.241 8.406 1.00 75.31 81 ILE A C 1
ATOM 617 O O . ILE A 1 81 ? 0.530 0.586 9.309 1.00 75.31 81 ILE A O 1
ATOM 621 N N . ILE A 1 82 ? -0.384 -1.087 8.146 1.00 71.81 82 ILE A N 1
ATOM 622 C CA . ILE A 1 82 ? -1.646 -1.049 8.893 1.00 71.81 82 ILE A CA 1
ATOM 623 C C . ILE A 1 82 ? -1.384 -1.306 10.382 1.00 71.81 82 ILE A C 1
ATOM 625 O O . ILE A 1 82 ? -1.833 -0.539 11.233 1.00 71.81 82 ILE A O 1
ATOM 629 N N . ARG A 1 83 ? -0.580 -2.316 10.728 1.00 71.31 83 ARG A N 1
ATOM 630 C CA . ARG A 1 83 ? -0.302 -2.648 12.131 1.00 71.31 83 ARG A CA 1
ATOM 631 C C . ARG A 1 83 ? 0.468 -1.552 12.872 1.00 71.31 83 ARG A C 1
ATOM 633 O O . ARG A 1 83 ? 0.121 -1.235 14.006 1.00 71.31 83 ARG A O 1
ATOM 640 N N . TYR A 1 84 ? 1.496 -0.975 12.256 1.00 70.69 84 TYR A N 1
ATOM 641 C CA . TYR A 1 84 ? 2.371 0.004 12.908 1.00 70.69 84 TYR A CA 1
ATOM 642 C C . TYR A 1 84 ? 1.863 1.445 12.820 1.00 70.69 84 TYR A C 1
ATOM 644 O O . TYR A 1 84 ? 2.143 2.233 13.722 1.00 70.69 84 TYR A O 1
ATOM 652 N N . VAL A 1 85 ? 1.121 1.805 11.770 1.00 69.00 85 VAL A N 1
ATOM 653 C CA . VAL A 1 85 ? 0.614 3.172 11.567 1.00 69.00 85 VAL A CA 1
ATOM 654 C C . VAL A 1 85 ? -0.800 3.329 12.118 1.00 69.00 85 VAL A C 1
ATOM 656 O O . VAL A 1 85 ? -1.085 4.333 12.767 1.00 69.00 85 VAL A O 1
ATOM 659 N N . PHE A 1 86 ? -1.691 2.355 11.902 1.00 64.25 86 PHE A N 1
ATOM 660 C CA . PHE A 1 86 ? -3.099 2.498 12.286 1.00 64.25 86 PHE A CA 1
ATOM 661 C C . PHE A 1 86 ? -3.348 2.201 13.770 1.00 64.25 86 PHE A C 1
ATOM 663 O O . PHE A 1 86 ? -4.063 2.956 14.427 1.00 64.25 86 PHE A O 1
ATOM 670 N N . TYR A 1 87 ? -2.738 1.144 14.319 1.00 64.19 87 TYR A N 1
ATOM 671 C CA . TYR A 1 87 ? -2.962 0.729 15.715 1.00 64.19 87 TYR A CA 1
ATOM 672 C C . TYR A 1 87 ? -2.058 1.427 16.739 1.00 64.19 87 TYR A C 1
ATOM 674 O O . TYR A 1 87 ? -2.177 1.189 17.944 1.00 64.19 87 TYR A O 1
ATOM 682 N N . ASN A 1 88 ? -1.164 2.314 16.301 1.00 67.94 88 ASN A N 1
ATOM 683 C CA . ASN A 1 88 ? -0.314 3.056 17.219 1.00 67.94 88 ASN A CA 1
ATOM 684 C C . ASN A 1 88 ? -1.070 4.243 17.840 1.00 67.94 88 ASN A C 1
ATOM 686 O O . ASN A 1 88 ? -1.404 5.221 17.167 1.00 67.94 88 ASN A O 1
ATOM 690 N N . LYS A 1 89 ? -1.289 4.179 19.161 1.00 60.97 89 LYS A N 1
ATOM 691 C CA . LYS A 1 89 ? -2.017 5.197 19.940 1.00 60.97 89 LYS A CA 1
ATOM 692 C C . LYS A 1 89 ? -1.391 6.595 19.855 1.00 60.97 89 LYS A C 1
ATOM 694 O O . LYS A 1 89 ? -2.110 7.582 19.982 1.00 60.97 89 LYS A O 1
ATOM 699 N N . ALA A 1 90 ? -0.085 6.699 19.602 1.00 62.78 90 ALA A N 1
ATOM 700 C CA . ALA A 1 90 ? 0.601 7.987 19.470 1.00 62.78 90 ALA A CA 1
ATOM 701 C C . ALA A 1 90 ? 0.212 8.755 18.193 1.00 62.78 90 ALA A C 1
ATOM 703 O O . ALA A 1 90 ? 0.406 9.966 18.109 1.00 62.78 90 ALA A O 1
ATOM 704 N N . VAL A 1 91 ? -0.347 8.064 17.196 1.00 65.94 91 VAL A N 1
ATOM 705 C CA . VAL A 1 91 ? -0.459 8.567 15.822 1.00 65.94 91 VAL A CA 1
ATOM 706 C C . VAL A 1 91 ? -1.912 8.832 15.415 1.00 65.94 91 VAL A C 1
ATOM 708 O O . VAL A 1 91 ? -2.181 9.177 14.275 1.00 65.94 91 VAL A O 1
ATOM 711 N N . ILE A 1 92 ? -2.873 8.757 16.340 1.00 63.94 92 ILE A N 1
ATOM 712 C CA . ILE A 1 92 ? -4.317 8.822 16.037 1.00 63.94 92 ILE A CA 1
ATOM 713 C C . ILE A 1 92 ? -4.695 10.023 15.148 1.00 63.94 92 ILE A C 1
ATOM 715 O O . ILE A 1 92 ? -5.457 9.859 14.198 1.00 63.94 92 ILE A O 1
ATOM 719 N N . ARG A 1 93 ? -4.126 11.215 15.399 1.00 68.62 93 ARG A N 1
ATOM 720 C CA . ARG A 1 93 ? -4.402 12.427 14.599 1.00 68.62 93 ARG A CA 1
ATOM 721 C C . ARG A 1 93 ? -3.758 12.414 13.213 1.00 68.62 93 ARG A C 1
ATOM 723 O O . ARG A 1 93 ? -4.325 12.973 12.283 1.00 68.62 93 ARG A O 1
ATOM 730 N N . LEU A 1 94 ? -2.584 11.797 13.076 1.00 77.00 94 LEU A N 1
ATOM 731 C CA . LEU A 1 94 ? -1.853 11.717 11.809 1.00 77.00 94 LEU A CA 1
ATOM 732 C C . LEU A 1 94 ? -2.068 10.388 11.075 1.00 77.00 94 LEU A C 1
ATOM 734 O O . LEU A 1 94 ? -1.501 10.217 9.997 1.00 77.00 94 LEU A O 1
ATOM 738 N N . ARG A 1 95 ? -2.878 9.458 11.608 1.00 77.62 95 ARG A N 1
ATOM 739 C CA . ARG A 1 95 ? -2.962 8.083 11.095 1.00 77.62 95 ARG A CA 1
ATOM 740 C C . ARG A 1 95 ? -3.302 8.057 9.620 1.00 77.62 95 ARG A C 1
ATOM 742 O O . ARG A 1 95 ? -2.640 7.358 8.875 1.00 77.62 95 ARG A O 1
ATOM 749 N N . THR A 1 96 ? -4.274 8.861 9.193 1.00 77.69 96 THR A N 1
ATOM 750 C CA . THR A 1 96 ? -4.771 8.897 7.813 1.00 77.69 96 THR A CA 1
ATOM 751 C C . THR A 1 96 ? -3.736 9.494 6.865 1.00 77.69 96 THR A C 1
ATOM 753 O O . THR A 1 96 ? -3.568 9.004 5.752 1.00 77.69 96 THR A O 1
ATOM 756 N N . LEU A 1 97 ? -3.006 10.515 7.325 1.00 81.31 97 LEU A N 1
ATOM 757 C CA . LEU A 1 97 ? -1.957 11.175 6.551 1.00 81.31 97 LEU A CA 1
ATOM 758 C C . LEU A 1 97 ? -0.726 10.274 6.398 1.00 81.31 97 LEU A C 1
ATOM 760 O O . LEU A 1 97 ? -0.206 10.136 5.296 1.00 81.31 97 LEU A O 1
ATOM 764 N N . LEU A 1 98 ? -0.297 9.612 7.475 1.00 82.56 98 LEU A N 1
ATOM 765 C CA . LEU A 1 98 ? 0.801 8.645 7.435 1.00 82.56 98 LEU A CA 1
ATOM 766 C C . LEU A 1 98 ? 0.428 7.396 6.641 1.00 82.56 98 LEU A C 1
ATOM 768 O O . LEU A 1 98 ? 1.255 6.911 5.878 1.00 82.56 98 LEU A O 1
ATOM 772 N N . MET A 1 99 ? -0.815 6.917 6.748 1.00 81.38 99 MET A N 1
ATOM 773 C CA . MET A 1 99 ? -1.305 5.826 5.905 1.00 81.38 99 MET A CA 1
ATOM 774 C C . MET A 1 99 ? -1.237 6.204 4.427 1.00 81.38 99 MET A C 1
ATOM 776 O O . MET A 1 99 ? -0.688 5.458 3.624 1.00 81.38 99 MET A O 1
ATOM 780 N N . GLY A 1 100 ? -1.736 7.394 4.082 1.00 82.69 100 GLY A N 1
ATOM 781 C CA . GLY A 1 100 ? -1.674 7.924 2.725 1.00 82.69 100 GLY A CA 1
ATOM 782 C C . GLY A 1 100 ? -0.246 8.063 2.207 1.00 82.69 100 GLY A C 1
ATOM 783 O O . GLY A 1 100 ? 0.052 7.599 1.113 1.00 82.69 100 GLY A O 1
ATOM 784 N N . ALA A 1 101 ? 0.651 8.665 2.989 1.00 84.56 101 ALA A N 1
ATOM 785 C CA . ALA A 1 101 ? 2.033 8.898 2.579 1.00 84.56 101 ALA A CA 1
ATOM 786 C C . ALA A 1 101 ? 2.834 7.590 2.451 1.00 84.56 101 ALA A C 1
ATOM 788 O O . ALA A 1 101 ? 3.440 7.341 1.409 1.00 84.56 101 ALA A O 1
ATOM 789 N N . CYS A 1 102 ? 2.810 6.730 3.475 1.00 84.81 102 CYS A N 1
ATOM 790 C CA . CYS A 1 102 ? 3.515 5.446 3.455 1.00 84.81 102 CYS A CA 1
ATOM 791 C C . CYS A 1 102 ? 2.935 4.506 2.395 1.00 84.81 102 CYS A C 1
ATOM 793 O O . CYS A 1 102 ? 3.686 3.891 1.641 1.00 84.81 102 CYS A O 1
ATOM 795 N N . GLY A 1 103 ? 1.609 4.432 2.304 1.00 80.81 103 GLY A N 1
ATOM 796 C CA . GLY A 1 103 ? 0.918 3.632 1.304 1.00 80.81 103 GLY A CA 1
ATOM 797 C C . GLY A 1 103 ? 1.128 4.146 -0.122 1.00 80.81 103 GLY A C 1
ATOM 798 O O . GLY A 1 103 ? 1.332 3.352 -1.035 1.00 80.81 103 GLY A O 1
ATOM 799 N N . GLY A 1 104 ? 1.176 5.468 -0.307 1.00 81.69 104 GLY A N 1
ATOM 800 C CA . GLY A 1 104 ? 1.531 6.118 -1.567 1.00 81.69 104 GLY A CA 1
ATOM 801 C C . GLY A 1 104 ? 2.922 5.725 -2.050 1.00 81.69 104 GLY A C 1
ATOM 802 O O . GLY A 1 104 ? 3.071 5.243 -3.169 1.00 81.69 104 GLY A O 1
ATOM 803 N N . ILE A 1 105 ? 3.936 5.861 -1.189 1.00 85.50 105 ILE A N 1
ATOM 804 C CA . ILE A 1 105 ? 5.317 5.456 -1.503 1.00 85.50 105 ILE A CA 1
ATOM 805 C C . ILE A 1 105 ? 5.380 3.960 -1.824 1.00 85.50 105 ILE A C 1
ATOM 807 O O . ILE A 1 105 ? 6.004 3.558 -2.806 1.00 85.50 105 ILE A O 1
ATOM 811 N N . MET A 1 106 ? 4.718 3.132 -1.017 1.00 84.44 106 MET A N 1
ATOM 812 C CA . MET A 1 106 ? 4.740 1.686 -1.190 1.00 84.44 106 MET A CA 1
ATOM 813 C C . MET A 1 106 ? 4.074 1.243 -2.494 1.00 84.44 106 MET A C 1
ATOM 815 O O . MET A 1 106 ? 4.641 0.416 -3.207 1.00 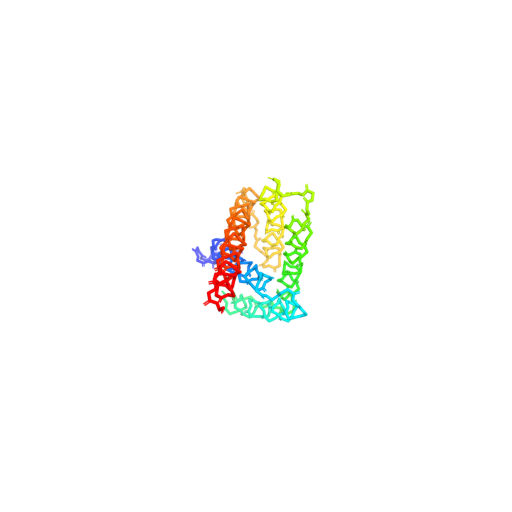84.44 106 MET A O 1
ATOM 819 N N . LEU A 1 107 ? 2.905 1.796 -2.831 1.00 81.00 107 LEU A N 1
ATOM 820 C CA . LEU A 1 107 ? 2.219 1.473 -4.079 1.00 81.00 107 LEU A CA 1
ATOM 821 C C . LEU A 1 107 ? 3.040 1.932 -5.287 1.00 81.00 107 LEU A C 1
ATOM 823 O O . LEU A 1 107 ? 3.162 1.178 -6.248 1.00 81.00 107 LEU A O 1
ATOM 827 N N . SER A 1 108 ? 3.658 3.115 -5.223 1.00 83.25 108 SER A N 1
ATOM 828 C CA . SER A 1 108 ? 4.556 3.592 -6.278 1.00 83.25 108 SER A CA 1
ATOM 829 C C . SER A 1 108 ? 5.738 2.661 -6.509 1.00 83.25 108 SER A C 1
ATOM 831 O O . SER A 1 108 ? 6.042 2.337 -7.654 1.00 83.25 108 SER A O 1
ATOM 833 N N . LEU A 1 109 ? 6.390 2.205 -5.435 1.00 84.81 109 LEU A N 1
ATOM 834 C CA . LEU A 1 109 ? 7.502 1.256 -5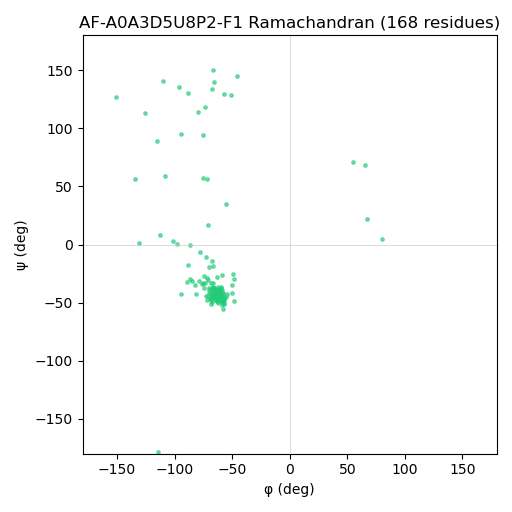.526 1.00 84.81 109 LEU A CA 1
ATOM 835 C C . LEU A 1 109 ? 7.050 -0.100 -6.074 1.00 84.81 109 LEU A C 1
ATOM 837 O O . LEU A 1 109 ? 7.750 -0.695 -6.888 1.00 84.81 109 LEU A O 1
ATOM 841 N N . TYR A 1 110 ? 5.874 -0.570 -5.664 1.00 81.56 110 TYR A N 1
ATOM 842 C CA . TYR A 1 110 ? 5.293 -1.813 -6.163 1.00 81.56 110 TYR A CA 1
ATOM 843 C C . TYR A 1 110 ? 4.965 -1.742 -7.659 1.00 81.56 110 TYR A C 1
ATOM 845 O O . TYR A 1 110 ? 5.359 -2.629 -8.414 1.00 81.56 110 TYR A O 1
ATOM 853 N N . LEU A 1 111 ? 4.316 -0.662 -8.107 1.00 78.00 111 LEU A N 1
ATOM 854 C CA . LEU A 1 111 ? 4.041 -0.417 -9.523 1.00 78.00 111 LEU A CA 1
ATOM 855 C C . LEU A 1 111 ? 5.347 -0.311 -10.320 1.00 78.00 111 LEU A C 1
ATOM 857 O O . LEU A 1 111 ? 5.465 -0.938 -11.366 1.00 78.00 111 LEU A O 1
ATOM 861 N N . ALA A 1 112 ? 6.348 0.423 -9.820 1.00 80.19 112 ALA A N 1
ATOM 862 C CA . ALA A 1 112 ? 7.652 0.526 -10.476 1.00 80.19 112 ALA A CA 1
ATOM 863 C C . ALA A 1 112 ? 8.331 -0.847 -10.612 1.00 80.19 112 ALA A C 1
ATOM 865 O O . ALA A 1 112 ? 8.857 -1.179 -11.673 1.00 80.19 112 ALA A O 1
ATOM 866 N N . GLY A 1 113 ? 8.285 -1.662 -9.553 1.00 79.19 113 GLY A N 1
ATOM 867 C CA . GLY A 1 113 ? 8.824 -3.020 -9.551 1.00 79.19 113 GLY A CA 1
ATOM 868 C C . GLY A 1 113 ? 8.119 -3.931 -10.554 1.00 79.19 113 GLY A C 1
ATOM 869 O O . GLY A 1 113 ? 8.785 -4.655 -11.290 1.00 79.19 113 GLY A O 1
ATOM 870 N N . LEU A 1 114 ? 6.788 -3.852 -10.642 1.00 74.12 114 LEU A N 1
ATOM 871 C CA . LEU A 1 114 ? 6.016 -4.581 -11.650 1.00 74.12 114 LEU A CA 1
ATOM 872 C C . LEU A 1 114 ? 6.384 -4.159 -13.074 1.00 74.12 114 LEU A C 1
ATOM 874 O O . LEU A 1 114 ? 6.594 -5.026 -13.914 1.00 74.12 114 LEU A O 1
ATOM 878 N N . TYR A 1 115 ? 6.510 -2.857 -13.342 1.00 75.00 115 TYR A N 1
ATOM 879 C CA . TYR A 1 115 ? 6.907 -2.349 -14.661 1.00 75.00 115 TYR A CA 1
ATOM 880 C C . TYR A 1 115 ? 8.297 -2.849 -15.066 1.00 75.00 115 TYR A C 1
ATOM 882 O O . TYR A 1 115 ? 8.480 -3.296 -16.196 1.00 75.00 115 TYR A O 1
ATOM 890 N N . LEU A 1 116 ? 9.247 -2.859 -14.126 1.00 78.50 116 LEU A N 1
ATOM 891 C CA . LEU A 1 116 ? 10.599 -3.372 -14.353 1.00 78.50 116 LEU A CA 1
ATOM 892 C C . LEU A 1 116 ? 10.581 -4.875 -14.679 1.00 78.50 116 LEU A C 1
ATOM 894 O O . LEU A 1 116 ? 11.220 -5.299 -15.638 1.00 78.50 116 LEU A O 1
ATOM 898 N N . ILE A 1 117 ? 9.806 -5.675 -13.938 1.00 73.62 117 ILE A N 1
ATOM 899 C CA . ILE A 1 117 ? 9.669 -7.125 -14.175 1.00 73.62 117 ILE A CA 1
ATOM 900 C C . ILE A 1 117 ? 8.977 -7.419 -15.512 1.00 73.62 117 ILE A C 1
ATOM 902 O O . ILE A 1 117 ? 9.346 -8.368 -16.199 1.00 73.62 117 ILE A O 1
ATOM 906 N N . LEU A 1 118 ? 7.996 -6.599 -15.890 1.00 71.38 118 LEU A N 1
ATOM 907 C CA . LEU A 1 118 ? 7.278 -6.707 -17.160 1.00 71.38 118 LEU A CA 1
ATOM 908 C C . LEU A 1 118 ? 8.081 -6.148 -18.349 1.00 71.38 118 LEU A C 1
ATOM 910 O O . LEU A 1 118 ? 7.641 -6.283 -19.488 1.00 71.38 118 LEU A O 1
ATOM 914 N N . GLY A 1 119 ? 9.240 -5.523 -18.108 1.00 68.75 119 GLY A N 1
ATOM 915 C CA . GLY A 1 119 ? 10.054 -4.889 -19.147 1.00 68.75 119 GLY A CA 1
ATOM 916 C C . GLY A 1 119 ? 9.395 -3.661 -19.787 1.00 68.75 119 GLY A C 1
ATOM 917 O O . GLY A 1 119 ? 9.743 -3.303 -20.910 1.00 68.75 119 GLY A O 1
ATOM 918 N N . ILE A 1 120 ? 8.435 -3.032 -19.103 1.00 73.12 120 ILE A N 1
ATOM 919 C CA . ILE A 1 120 ? 7.697 -1.863 -19.593 1.00 73.12 120 ILE A CA 1
ATOM 920 C C . ILE A 1 120 ? 8.463 -0.593 -19.209 1.00 73.12 120 ILE A C 1
ATOM 922 O O . ILE A 1 120 ? 8.825 -0.403 -18.045 1.00 73.12 120 ILE A O 1
ATOM 926 N N . GLU A 1 121 ? 8.686 0.304 -20.172 1.00 75.62 121 GLU A N 1
ATOM 927 C CA . GLU A 1 121 ? 9.312 1.600 -19.902 1.00 75.62 121 GLU A CA 1
ATOM 928 C C . GLU A 1 121 ? 8.423 2.486 -19.013 1.00 75.62 121 GLU A C 1
ATOM 930 O O . GLU A 1 121 ? 7.199 2.552 -19.153 1.00 75.62 121 GLU A O 1
ATOM 935 N N . LEU A 1 122 ? 9.062 3.187 -18.076 1.00 78.50 122 LEU A N 1
ATOM 936 C CA . LEU A 1 122 ? 8.396 4.129 -17.182 1.00 78.50 122 LEU A CA 1
ATOM 937 C C . LEU A 1 122 ? 8.023 5.391 -17.968 1.00 78.50 122 LEU A C 1
ATOM 939 O O . LEU A 1 122 ? 8.894 6.099 -18.470 1.00 78.50 122 LEU A O 1
ATOM 943 N N . ILE A 1 123 ? 6.726 5.683 -18.046 1.00 78.69 123 ILE A N 1
ATOM 944 C CA . ILE A 1 123 ? 6.200 6.883 -18.708 1.00 78.69 123 ILE A CA 1
ATOM 945 C C . ILE A 1 123 ? 6.624 8.142 -17.930 1.00 78.69 123 ILE A C 1
ATOM 947 O O . ILE A 1 123 ? 6.787 8.122 -16.706 1.00 78.69 123 ILE A O 1
ATOM 951 N N . GLU A 1 124 ? 6.779 9.265 -18.628 1.00 77.31 124 GLU A N 1
ATOM 952 C CA . GLU A 1 124 ? 7.051 10.558 -18.004 1.00 77.31 124 GLU A CA 1
ATOM 953 C C . GLU A 1 124 ? 5.951 10.919 -16.984 1.00 77.31 124 GLU A C 1
ATOM 955 O O . GLU A 1 124 ? 4.756 10.807 -17.254 1.00 77.31 124 GLU A O 1
ATOM 960 N N . GLY A 1 125 ? 6.345 11.286 -15.762 1.00 80.19 125 GLY A N 1
ATOM 961 C CA . GLY A 1 125 ? 5.402 11.534 -14.663 1.00 80.19 125 GLY A CA 1
ATOM 962 C C . GLY A 1 125 ? 4.877 10.283 -13.937 1.00 80.19 125 GLY A C 1
ATOM 963 O O . GLY A 1 125 ? 4.066 10.426 -13.021 1.00 80.19 125 GLY A O 1
ATOM 964 N N . PHE A 1 126 ? 5.363 9.073 -14.255 1.00 82.81 126 PHE A N 1
ATOM 965 C CA . PHE A 1 126 ? 4.948 7.816 -13.607 1.00 82.81 126 PHE A CA 1
ATOM 966 C C . PHE A 1 126 ? 4.947 7.892 -12.076 1.00 82.81 126 PHE A C 1
ATOM 968 O O . PHE A 1 126 ? 3.959 7.542 -11.438 1.00 82.81 126 PHE A O 1
ATOM 975 N N . TRP A 1 127 ? 6.034 8.388 -11.477 1.00 81.81 127 TRP A N 1
ATOM 976 C CA . TRP A 1 127 ? 6.179 8.456 -10.021 1.00 81.81 127 TRP A CA 1
ATOM 977 C C . TRP A 1 127 ? 5.122 9.339 -9.363 1.00 81.81 127 TRP A C 1
ATOM 979 O O . TRP A 1 127 ? 4.604 8.992 -8.304 1.00 81.81 127 TRP A O 1
ATOM 989 N N . GLN A 1 128 ? 4.775 10.456 -10.005 1.00 82.62 128 GLN A N 1
ATOM 990 C CA . GLN A 1 128 ? 3.747 11.364 -9.514 1.00 82.62 128 GLN A CA 1
ATOM 991 C C . GLN A 1 128 ? 2.365 10.717 -9.624 1.00 82.62 128 GLN A C 1
ATOM 993 O O . GLN A 1 128 ? 1.604 10.730 -8.660 1.00 82.62 128 GLN A O 1
ATOM 998 N N . ILE A 1 129 ? 2.066 10.101 -10.769 1.00 80.88 129 ILE A N 1
ATOM 999 C CA . ILE A 1 129 ? 0.791 9.423 -11.021 1.00 80.88 129 ILE A CA 1
ATOM 1000 C C . ILE A 1 129 ? 0.597 8.259 -10.038 1.00 80.88 129 ILE A C 1
ATOM 1002 O O . ILE A 1 129 ? -0.425 8.185 -9.356 1.00 80.88 129 ILE A O 1
ATOM 1006 N N . ALA A 1 130 ? 1.595 7.384 -9.912 1.00 80.00 130 ALA A N 1
ATOM 1007 C CA . ALA A 1 130 ? 1.558 6.235 -9.014 1.00 80.00 130 ALA A CA 1
ATOM 1008 C C . ALA A 1 130 ? 1.431 6.662 -7.542 1.00 80.00 130 ALA A C 1
ATOM 1010 O O . ALA A 1 130 ? 0.653 6.066 -6.793 1.00 80.00 130 ALA A O 1
ATOM 1011 N N . PHE A 1 131 ? 2.116 7.744 -7.149 1.00 82.06 131 PHE A N 1
ATOM 1012 C CA . PHE A 1 131 ? 2.042 8.261 -5.785 1.00 82.06 131 PHE A CA 1
ATOM 1013 C C . PHE A 1 131 ? 0.662 8.827 -5.474 1.00 82.06 131 PHE A C 1
ATOM 1015 O O . PHE A 1 131 ? 0.114 8.529 -4.418 1.00 82.06 131 PHE A O 1
ATOM 1022 N N . VAL A 1 132 ? 0.072 9.595 -6.394 1.00 82.88 132 VAL A N 1
ATOM 1023 C CA . VAL A 1 132 ? -1.283 10.137 -6.228 1.00 82.88 132 VAL A CA 1
ATOM 1024 C C . VAL A 1 132 ? -2.309 9.009 -6.133 1.00 82.88 132 VAL A C 1
ATOM 1026 O O . VAL A 1 132 ? -3.150 9.041 -5.236 1.00 82.88 132 VAL A O 1
ATOM 1029 N N . TYR A 1 133 ? -2.217 7.979 -6.980 1.00 80.56 133 TYR A N 1
ATOM 1030 C CA . TYR A 1 133 ? -3.101 6.816 -6.872 1.00 80.56 133 TYR A CA 1
ATOM 1031 C C . TYR A 1 133 ? -2.959 6.112 -5.525 1.00 80.56 133 TYR A C 1
ATOM 1033 O O . TYR A 1 133 ? -3.965 5.851 -4.862 1.00 80.56 133 TYR A O 1
ATOM 1041 N N . GLY A 1 134 ? -1.728 5.853 -5.083 1.00 79.56 134 GLY A N 1
ATOM 1042 C CA . GLY A 1 134 ? -1.490 5.220 -3.791 1.00 79.56 134 GLY A CA 1
ATOM 1043 C C . GLY A 1 134 ? -1.979 6.069 -2.626 1.00 79.56 134 GLY A C 1
ATOM 1044 O O . GLY A 1 134 ? -2.656 5.552 -1.740 1.00 79.56 134 GLY A O 1
ATOM 1045 N N . LEU A 1 135 ? -1.737 7.379 -2.666 1.00 83.44 135 LEU A N 1
ATOM 1046 C CA . LEU A 1 135 ? -2.230 8.318 -1.667 1.00 83.44 135 LEU A CA 1
ATOM 1047 C C . LEU A 1 135 ? -3.757 8.240 -1.558 1.00 83.44 135 LEU A C 1
ATOM 1049 O O . LEU A 1 135 ? -4.277 8.058 -0.461 1.00 83.44 135 LEU A O 1
ATOM 1053 N N . ILE A 1 136 ? -4.473 8.317 -2.685 1.00 82.06 136 ILE A N 1
ATOM 1054 C CA . ILE A 1 136 ? -5.938 8.230 -2.720 1.00 82.06 136 ILE A CA 1
ATOM 1055 C C . ILE A 1 136 ? -6.399 6.903 -2.108 1.00 82.06 136 ILE A C 1
ATOM 1057 O O . ILE A 1 136 ? -7.159 6.906 -1.140 1.00 82.06 136 ILE A O 1
ATOM 1061 N N . ILE A 1 137 ? -5.904 5.770 -2.611 1.00 79.31 137 ILE A N 1
ATOM 1062 C CA . ILE A 1 137 ? -6.338 4.437 -2.167 1.00 79.31 137 ILE A CA 1
ATOM 1063 C C . ILE A 1 137 ? -6.135 4.266 -0.659 1.00 79.31 137 ILE A C 1
ATOM 1065 O O . ILE A 1 137 ? -7.049 3.829 0.045 1.00 79.31 137 ILE A O 1
ATOM 1069 N N . TYR A 1 138 ? -4.963 4.627 -0.139 1.00 80.38 138 TYR A N 1
ATOM 1070 C CA . TYR A 1 138 ? -4.645 4.421 1.271 1.00 80.38 138 TYR A CA 1
ATOM 1071 C C . TYR A 1 138 ? -5.320 5.425 2.206 1.00 80.38 138 TYR A C 1
ATOM 1073 O O . TYR A 1 138 ? -5.731 5.034 3.299 1.00 80.38 138 TYR A O 1
ATOM 1081 N N . VAL A 1 139 ? -5.513 6.681 1.788 1.00 84.44 139 VAL A N 1
ATOM 1082 C CA . VAL A 1 139 ? -6.300 7.656 2.563 1.00 84.44 139 VAL A CA 1
ATOM 1083 C C . VAL A 1 139 ? -7.748 7.188 2.685 1.00 84.44 139 VAL A C 1
ATOM 1085 O O . VAL A 1 139 ? -8.277 7.145 3.797 1.00 84.44 139 VAL A O 1
ATOM 1088 N N . PHE A 1 140 ? -8.378 6.779 1.578 1.00 82.75 140 PHE A N 1
ATOM 1089 C CA . PHE A 1 140 ? -9.751 6.269 1.602 1.00 82.75 140 PHE A CA 1
ATOM 1090 C C . PHE A 1 140 ? -9.868 4.962 2.393 1.00 82.75 140 PHE A C 1
ATOM 1092 O O . PHE A 1 140 ? -10.814 4.805 3.161 1.00 82.75 140 PHE A O 1
ATOM 1099 N N . SER A 1 141 ? -8.888 4.062 2.289 1.00 76.81 141 SER A N 1
ATOM 1100 C CA . SER A 1 141 ? -8.859 2.822 3.079 1.00 76.81 141 SER A CA 1
ATOM 1101 C C . SER A 1 141 ? -8.745 3.106 4.582 1.00 76.81 141 SER A C 1
ATOM 1103 O O . SER A 1 141 ? -9.499 2.554 5.383 1.00 76.81 141 SER A O 1
ATOM 1105 N N . ALA A 1 142 ? -7.850 4.016 4.980 1.00 76.69 142 ALA A N 1
ATOM 1106 C CA . ALA A 1 142 ? -7.693 4.433 6.373 1.00 76.69 142 ALA A CA 1
ATOM 1107 C C . ALA A 1 142 ? -8.947 5.131 6.913 1.00 76.69 142 ALA A C 1
ATOM 1109 O O . ALA A 1 142 ? -9.340 4.916 8.063 1.00 76.69 142 ALA A O 1
ATOM 1110 N N . PHE A 1 143 ? -9.600 5.947 6.088 1.00 80.62 143 PHE A N 1
ATOM 1111 C CA . PHE A 1 143 ? -10.870 6.574 6.430 1.00 80.62 143 PHE A CA 1
ATOM 1112 C C . PHE A 1 143 ? -11.997 5.540 6.587 1.00 80.62 143 PHE A C 1
ATOM 1114 O O . PHE A 1 143 ? -12.718 5.573 7.580 1.00 80.62 143 PHE A O 1
ATOM 1121 N N . GLY A 1 144 ? -12.099 4.565 5.680 1.00 78.19 144 GLY A N 1
ATOM 1122 C CA . GLY A 1 144 ? -13.061 3.463 5.774 1.00 78.19 144 GLY A CA 1
ATOM 1123 C C . GLY A 1 144 ? -12.894 2.649 7.058 1.00 78.19 144 GLY A C 1
ATOM 1124 O O . GLY A 1 144 ? -13.860 2.472 7.798 1.00 78.19 144 GLY A O 1
ATOM 1125 N N . MET A 1 145 ? -11.660 2.251 7.390 1.00 74.81 145 MET A N 1
ATOM 1126 C CA . MET A 1 145 ? -11.359 1.581 8.666 1.00 74.81 145 MET A CA 1
ATOM 1127 C C . MET A 1 145 ? -11.720 2.455 9.875 1.00 74.81 145 MET A C 1
ATOM 1129 O O . MET A 1 145 ? -12.225 1.956 10.875 1.00 74.81 145 MET A O 1
ATOM 1133 N N . SER A 1 146 ? -11.520 3.774 9.774 1.00 77.94 146 SER A N 1
ATOM 1134 C CA . SER A 1 146 ? -11.892 4.718 10.834 1.00 77.94 146 SER A CA 1
ATOM 1135 C C . SER A 1 146 ? -13.387 4.724 11.132 1.00 77.94 146 SER A C 1
ATOM 1137 O O . SER A 1 146 ? -13.784 4.778 12.294 1.00 77.94 146 SER A O 1
ATOM 1139 N N . ILE A 1 147 ? -14.204 4.703 10.079 1.00 79.81 147 ILE A N 1
ATOM 1140 C CA . ILE A 1 147 ? -15.661 4.669 10.197 1.00 79.81 147 ILE A CA 1
ATOM 1141 C C . ILE A 1 147 ? -16.114 3.309 10.723 1.00 79.81 147 ILE A C 1
ATOM 1143 O O . ILE A 1 147 ? -16.983 3.263 11.589 1.00 79.81 147 ILE A O 1
ATOM 1147 N N . ALA A 1 148 ? -15.515 2.220 10.236 1.00 79.00 148 ALA A N 1
ATOM 1148 C CA . ALA A 1 148 ? -15.833 0.875 10.699 1.00 79.00 148 ALA A CA 1
ATOM 1149 C C . ALA A 1 148 ? -15.632 0.748 12.220 1.00 79.00 148 ALA A C 1
ATOM 1151 O O . ALA A 1 148 ? -16.559 0.334 12.915 1.00 79.00 148 ALA A O 1
ATOM 1152 N N . ASP A 1 149 ? -14.498 1.226 12.749 1.00 74.94 149 ASP A N 1
ATOM 1153 C CA . ASP A 1 149 ? -14.233 1.242 14.196 1.00 74.94 149 ASP A CA 1
ATOM 1154 C C . ASP A 1 149 ? -15.297 2.016 14.978 1.00 74.94 149 ASP A C 1
ATOM 1156 O O . ASP A 1 149 ? -15.752 1.570 16.032 1.00 74.94 149 ASP A O 1
ATOM 1160 N N . LEU A 1 150 ? -15.729 3.168 14.456 1.00 81.44 150 LEU A N 1
ATOM 1161 C CA . LEU A 1 150 ? -16.759 3.978 15.099 1.00 81.44 150 LEU A CA 1
ATOM 1162 C C . LEU A 1 150 ? -18.115 3.258 15.127 1.00 81.44 150 LEU A C 1
ATOM 1164 O O . LEU A 1 150 ? -18.802 3.299 16.146 1.00 81.44 150 LEU A O 1
ATOM 1168 N N . ILE A 1 151 ? -18.497 2.596 14.030 1.00 79.12 151 ILE A N 1
ATOM 1169 C CA . ILE A 1 151 ? -19.755 1.841 13.934 1.00 79.12 151 ILE A CA 1
ATOM 1170 C C . ILE A 1 151 ? -19.751 0.668 14.920 1.00 79.12 151 ILE A C 1
ATOM 1172 O O . ILE A 1 151 ? -20.746 0.460 15.618 1.00 79.12 151 ILE A O 1
ATOM 1176 N N . ILE A 1 152 ? -18.640 -0.071 15.018 1.00 78.44 152 ILE A N 1
ATOM 1177 C CA . ILE A 1 152 ? -18.520 -1.189 15.962 1.00 78.44 152 ILE A CA 1
ATOM 1178 C C . ILE A 1 152 ? -18.619 -0.686 17.401 1.00 78.44 152 ILE A C 1
ATOM 1180 O O . ILE A 1 152 ? -19.453 -1.192 18.152 1.00 78.44 152 ILE A O 1
ATOM 1184 N N . LEU A 1 153 ? -17.872 0.361 17.759 1.00 80.38 153 LEU A N 1
ATOM 1185 C CA . LEU A 1 153 ? -17.919 0.946 19.100 1.00 80.38 153 LEU A CA 1
ATOM 1186 C C . LEU A 1 153 ? -19.337 1.418 19.464 1.00 80.38 153 LEU A C 1
ATOM 1188 O O . LEU A 1 153 ? -19.818 1.175 20.568 1.00 80.38 153 LEU A O 1
ATOM 1192 N N . GLN A 1 154 ? -20.045 2.056 18.527 1.00 80.38 154 GLN A N 1
ATOM 1193 C CA . GLN A 1 154 ? -21.441 2.452 18.733 1.00 80.38 154 GLN A CA 1
ATOM 1194 C C . GLN A 1 154 ? -22.362 1.245 18.932 1.00 80.38 154 GLN A C 1
ATOM 1196 O O . GLN A 1 154 ? -23.286 1.306 19.746 1.00 80.38 154 GLN A O 1
ATOM 1201 N N . SER A 1 155 ? -22.131 0.154 18.199 1.00 78.75 155 SER A N 1
ATOM 1202 C CA . SER A 1 155 ? -22.913 -1.073 18.347 1.00 78.75 155 SER A CA 1
ATOM 1203 C C . SER A 1 155 ? -22.686 -1.741 19.707 1.00 78.75 155 SER A C 1
ATOM 1205 O O . SER A 1 155 ? -23.660 -2.157 20.331 1.00 78.75 155 SER A O 1
ATOM 1207 N N . GLU A 1 156 ? -21.448 -1.747 20.205 1.00 78.88 156 GLU A N 1
ATOM 1208 C CA . GLU A 1 156 ? -21.062 -2.314 21.500 1.00 78.88 156 GLU A CA 1
ATOM 1209 C C . GLU A 1 156 ? -21.646 -1.494 22.657 1.00 78.88 156 GLU A C 1
ATOM 1211 O O . GLU A 1 156 ? -22.345 -2.033 23.512 1.00 78.88 156 GLU A O 1
ATOM 1216 N N . VAL A 1 157 ? -21.514 -0.161 22.620 1.00 82.38 157 VAL A N 1
ATOM 1217 C CA . VAL A 1 157 ? -22.133 0.735 23.617 1.00 82.38 157 VAL A CA 1
ATOM 1218 C C . VAL A 1 157 ? -23.659 0.587 23.637 1.00 82.38 157 VAL A C 1
ATOM 1220 O O . VAL A 1 157 ? -24.285 0.641 24.697 1.00 82.38 157 VAL A O 1
ATOM 1223 N N . ARG A 1 158 ? -24.288 0.384 22.472 1.00 81.12 158 ARG A N 1
ATOM 1224 C CA . ARG A 1 158 ? -25.739 0.169 22.377 1.00 81.12 158 ARG A CA 1
ATOM 1225 C C . ARG A 1 158 ? -26.167 -1.194 22.927 1.00 81.12 158 ARG A C 1
ATOM 1227 O O . ARG A 1 158 ? -27.296 -1.293 23.404 1.00 81.12 158 ARG A O 1
ATOM 1234 N N . GLN A 1 159 ? -25.321 -2.219 22.838 1.00 80.81 159 GLN A N 1
ATOM 1235 C CA . GLN A 1 159 ? -25.571 -3.530 23.445 1.00 80.81 159 GLN A CA 1
ATOM 1236 C C . GLN A 1 159 ? -25.434 -3.457 24.967 1.00 80.81 159 GLN A C 1
ATOM 1238 O O . GLN A 1 159 ? -26.383 -3.816 25.656 1.00 80.81 159 GLN A O 1
ATOM 1243 N N . LEU A 1 160 ? -24.358 -2.850 25.473 1.00 78.06 160 LEU A N 1
ATOM 1244 C CA . LEU A 1 160 ? -24.141 -2.655 26.911 1.00 78.06 160 LEU A CA 1
ATOM 1245 C C . LEU A 1 160 ? -25.290 -1.874 27.564 1.00 78.06 160 LEU A C 1
ATOM 1247 O O . LEU A 1 160 ? -25.852 -2.310 28.562 1.00 78.06 160 LEU A O 1
ATOM 1251 N N . ARG A 1 161 ? -25.746 -0.778 26.938 1.00 76.06 161 ARG A N 1
ATOM 1252 C CA . ARG A 1 161 ? -26.922 -0.030 27.421 1.00 76.06 161 ARG A CA 1
ATOM 1253 C C . ARG A 1 161 ? -28.223 -0.836 27.398 1.00 76.06 161 ARG A C 1
ATOM 1255 O O . ARG A 1 161 ? -29.149 -0.506 28.133 1.00 76.06 161 ARG A O 1
ATOM 1262 N N . LYS A 1 162 ? -28.364 -1.819 26.505 1.00 77.50 162 LYS A N 1
ATOM 1263 C CA . LYS A 1 162 ? -29.562 -2.673 26.454 1.00 77.50 162 LYS A CA 1
ATOM 1264 C C . LYS A 1 162 ? -29.536 -3.755 27.527 1.00 77.50 162 LYS A C 1
ATOM 1266 O O . LYS A 1 162 ? -30.609 -4.143 27.971 1.00 77.50 162 LYS A O 1
ATOM 1271 N N . GLU A 1 163 ? -28.355 -4.235 27.896 1.00 72.44 163 GLU A N 1
ATOM 1272 C CA . GLU A 1 163 ? -28.162 -5.200 28.980 1.00 72.44 163 GLU A CA 1
ATOM 1273 C C . GLU A 1 163 ? -28.364 -4.529 30.346 1.00 72.44 163 GLU A C 1
ATOM 1275 O O . GLU A 1 163 ? -29.160 -5.021 31.134 1.00 72.44 163 GLU A O 1
ATOM 1280 N N . GLU A 1 164 ? -27.804 -3.334 30.558 1.00 70.81 164 GLU A N 1
ATOM 1281 C CA . GLU A 1 164 ? -27.986 -2.538 31.787 1.00 70.81 164 GLU A CA 1
ATOM 1282 C C . GLU A 1 164 ? -29.469 -2.218 32.066 1.00 70.81 164 GLU A C 1
ATOM 1284 O O . GLU A 1 164 ? -29.989 -2.508 33.137 1.00 70.81 164 GLU A O 1
ATOM 1289 N N . ASN A 1 165 ? -30.215 -1.752 31.054 1.00 63.59 165 ASN A N 1
ATOM 1290 C CA . ASN A 1 165 ? -31.658 -1.497 31.194 1.00 63.59 165 ASN A CA 1
ATOM 1291 C C . ASN A 1 165 ? -32.505 -2.770 31.400 1.00 63.59 165 ASN A C 1
ATOM 1293 O O . ASN A 1 165 ? -33.695 -2.668 31.701 1.00 63.59 165 ASN A O 1
ATOM 1297 N N . ARG A 1 166 ? -31.948 -3.959 31.147 1.00 62.91 166 ARG A N 1
ATOM 1298 C CA . ARG A 1 166 ? -32.647 -5.237 31.324 1.00 62.91 166 ARG A CA 1
ATOM 1299 C C . ARG A 1 166 ? -32.460 -5.783 32.737 1.00 62.91 166 ARG A C 1
ATOM 1301 O O . ARG A 1 166 ? -33.399 -6.391 33.244 1.00 62.91 166 ARG A O 1
ATOM 1308 N N . ASP A 1 167 ? -31.308 -5.523 33.348 1.00 60.19 167 ASP A N 1
ATOM 1309 C CA . ASP A 1 167 ? -31.016 -5.876 34.739 1.00 60.19 167 ASP A CA 1
ATOM 1310 C C . ASP A 1 167 ? -31.723 -4.932 35.730 1.00 60.19 167 ASP A C 1
ATOM 1312 O O . ASP A 1 167 ? -32.209 -5.395 36.755 1.00 60.19 167 ASP A O 1
ATOM 1316 N N . ASP A 1 168 ? -31.909 -3.650 35.390 1.00 59.50 168 ASP A N 1
ATOM 1317 C CA . ASP A 1 168 ? -32.676 -2.690 36.214 1.00 59.50 168 ASP A CA 1
ATOM 1318 C C . ASP A 1 168 ? -34.206 -2.919 36.191 1.00 59.50 168 ASP A C 1
ATOM 1320 O O . ASP A 1 168 ? -34.954 -2.292 36.945 1.00 59.50 168 ASP A O 1
ATOM 1324 N N . ALA A 1 169 ? -34.694 -3.781 35.293 1.00 57.16 169 ALA A N 1
ATOM 1325 C CA . ALA A 1 169 ? -36.116 -4.089 35.116 1.00 57.16 169 ALA A CA 1
ATOM 1326 C C . ALA A 1 169 ? -36.553 -5.423 35.764 1.00 57.16 169 ALA A C 1
ATOM 1328 O O . ALA A 1 169 ? -37.712 -5.818 35.592 1.00 57.16 169 ALA A O 1
ATOM 1329 N N . GLN A 1 170 ? -35.646 -6.117 36.464 1.00 48.38 170 GLN A N 1
ATOM 1330 C CA . GLN A 1 170 ? -35.912 -7.320 37.269 1.00 48.38 170 GLN A CA 1
ATOM 1331 C C . GLN A 1 170 ? -35.914 -6.999 38.765 1.00 48.38 170 GLN A C 1
ATOM 1333 O O . GLN A 1 170 ? -36.722 -7.640 39.475 1.00 48.38 170 GLN A O 1
#

Secondary structure (DSSP, 8-state):
---S---TTS--HHHHHHHHHHHHHHHHHHHHH--STHHHHHHHHHHHHHHHHHHHH------HHHHHHHHHHHHHHHHHHIIIIIS-GGGTTTHHHHHHHHHHHHHHHHHHHHHHHTTPPPPTTHHHHHHHHHHHHHHHHHHHHHHHHHHHHHHHHHHHHHHHHHHTT-

Solvent-accessible surface area (backbone atoms only — not comparable to full-atom values): 9423 Å² total; per-residue (Å²): 137,93,81,76,81,87,60,100,73,76,72,58,70,62,59,58,51,50,50,51,46,48,53,52,52,51,51,52,51,44,46,70,76,38,86,50,81,62,39,60,53,51,39,52,52,50,18,48,54,47,27,52,52,51,54,74,73,38,102,58,102,66,58,63,66,72,46,27,52,59,40,39,50,50,43,52,50,49,52,48,47,48,55,64,42,66,69,31,81,92,31,69,92,47,24,44,59,51,36,10,52,55,37,5,54,50,42,26,52,49,53,52,51,49,31,59,75,70,69,48,81,83,55,91,63,44,67,60,54,35,26,52,52,19,24,52,54,28,28,52,49,45,48,52,53,52,52,51,53,51,54,51,52,54,50,50,54,54,48,53,56,53,51,54,62,52,63,78,73,110

Nearest PDB structures (foldseek):
  7tut-assembly1_6  TM=3.704E-01  e=3.261E+00  Canis lupus
  8fbi-assembly1_A-3  TM=3.480E-01  e=6.138E+00  synthetic construct

pLDDT: mean 70.04, std 11.38, range [35.0, 85.5]

Mean predicted aligned error: 11.67 Å

Foldseek 3Di:
DPPDDPDPPQDDLVVVLVLLLVLLLVLLVCCLVDVDPCSLVSQLVSLLVVLVVVCVSDPDPDDSVLSSVLSSVLSVQSSVLCVPLVPDPVRPPCSLVSQLQSQLQSQLVSSVSVCVSVVHDQDVCSSVVSSVSSSVSRSVSSVVSVVVVVVVVVVVVVVVVVVVVVVVVD

Radius of gyration: 20.25 Å; Cα contacts (8 Å, |Δi|>4): 124; chains: 1; bounding box: 49×30×75 Å

Sequence (170 aa):
LYKEQISTEGLNLVHIAVAAALLNGVIALFQYYLQSIWQWGAALVLSVFFAVATLLAVDAPLSILALLMPNLLFALLSIVIIRYVFYNKAVIRLRTLLMGACGGIMLSLYLAGLYLILGIELIEGFWQIAFVYGLIIYVFSAFGMSIADLIILQSEVRQLRKEENRDDAQ